Protein AF-A0A354YWU2-F1 (afdb_monomer)

pLDDT: mean 90.94, std 7.29, range [46.19, 97.19]

Foldseek 3Di:
DLVQAPLNDDPDDLPPDVVPNPADPDPDPRRVVVVLVVVLLSCQQADQLPCRVQVPDPVNDPVSVSSVVSPVVQCVQVHHGHHPPDDDPPDDGSSVDDDPPGNDPDD

Solvent-accessible surface area (backbone atoms only — not comparable to full-atom values): 6828 Å² total; per-residue (Å²): 60,66,92,61,31,85,74,70,66,66,96,73,47,64,86,74,46,72,83,75,60,80,54,66,87,56,95,43,73,67,29,49,50,49,52,53,51,56,50,50,62,70,37,43,48,46,62,67,78,78,53,48,35,32,76,58,30,94,78,68,55,70,48,56,64,55,50,52,51,37,43,53,48,41,23,71,59,72,40,94,64,70,39,88,76,69,93,55,92,91,68,68,44,69,88,72,58,88,61,98,82,50,80,70,86,82,124

Sequence (107 aa):
CRQACVACNCRTCIFDETKPQW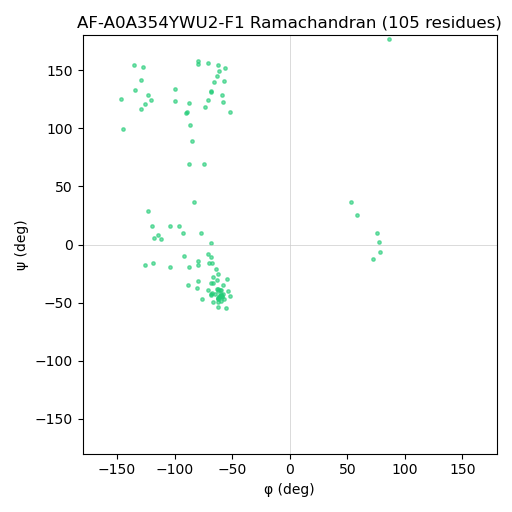VGRETSISDNMMYHLVRASHMAGRCIECGECERVCPVNIPLMLINQKLIKDVDNFFGPYEAGMQYVEGAKPPLSVYQENDPDDFI

Organism: NCBI:txid863

Nearest PDB structures (foldseek):
  7bkb-assembly1_E  TM=7.628E-01  e=1.088E-02  Methanospirillum hungatei JF-1

Mean predicted aligned error: 4.27 Å

Structure (mmCIF, N/CA/C/O backbone):
data_AF-A0A354YWU2-F1
#
_entry.id   AF-A0A354YWU2-F1
#
loop_
_atom_site.group_PDB
_atom_site.id
_atom_site.type_symbol
_atom_site.label_atom_id
_atom_site.label_alt_id
_atom_site.label_comp_id
_atom_site.label_asym_id
_atom_site.label_entity_id
_atom_site.label_seq_id
_atom_site.pdbx_PDB_ins_code
_atom_site.Cartn_x
_atom_site.Cartn_y
_atom_site.Cartn_z
_atom_site.occupancy
_atom_site.B_iso_or_equiv
_atom_site.auth_seq_id
_atom_site.auth_comp_id
_atom_site.auth_asym_id
_atom_site.auth_atom_id
_atom_site.pdbx_PDB_model_num
ATOM 1 N N . CYS A 1 1 ? 0.567 -8.406 -9.430 1.00 91.44 1 CYS A N 1
ATOM 2 C CA . CYS A 1 1 ? 0.134 -7.921 -8.093 1.00 91.44 1 CYS A CA 1
ATOM 3 C C . CYS A 1 1 ? -0.788 -6.698 -8.153 1.00 91.44 1 CYS A C 1
ATOM 5 O O . CYS A 1 1 ? -1.915 -6.818 -7.699 1.00 91.44 1 CYS A O 1
ATOM 7 N N . ARG A 1 2 ? -0.360 -5.537 -8.695 1.00 92.00 2 ARG A N 1
ATOM 8 C CA . ARG A 1 2 ? -1.183 -4.300 -8.749 1.00 92.00 2 ARG A CA 1
ATOM 9 C C . ARG A 1 2 ? -2.535 -4.511 -9.426 1.00 92.00 2 ARG A C 1
ATOM 11 O O . ARG A 1 2 ? -3.556 -4.261 -8.809 1.00 92.00 2 ARG A O 1
ATOM 18 N N . GLN A 1 3 ? -2.513 -5.037 -10.650 1.00 91.62 3 GLN A N 1
ATOM 19 C CA . GLN A 1 3 ? -3.713 -5.223 -11.474 1.00 91.62 3 GLN A CA 1
ATOM 20 C C . GLN A 1 3 ? -4.697 -6.269 -10.931 1.00 91.62 3 GLN A C 1
ATOM 22 O O . GLN A 1 3 ? -5.844 -6.299 -11.346 1.00 91.62 3 GLN A O 1
ATOM 27 N N . ALA A 1 4 ? -4.261 -7.122 -10.001 1.00 95.00 4 ALA A N 1
ATOM 28 C CA . ALA A 1 4 ? -5.130 -8.103 -9.350 1.00 95.00 4 ALA A CA 1
ATOM 29 C C . ALA A 1 4 ? -5.752 -7.573 -8.044 1.00 95.00 4 ALA A C 1
ATOM 31 O O . ALA A 1 4 ? -6.602 -8.228 -7.454 1.00 95.00 4 ALA A O 1
ATOM 32 N N . CYS A 1 5 ? -5.300 -6.419 -7.546 1.00 95.12 5 CYS A N 1
ATOM 33 C CA . CYS A 1 5 ? -5.710 -5.894 -6.251 1.00 95.12 5 CYS A CA 1
ATOM 34 C C . CYS A 1 5 ? -6.947 -5.003 -6.395 1.00 95.12 5 CYS A C 1
ATOM 36 O O . CYS A 1 5 ? -6.850 -3.900 -6.929 1.00 95.12 5 CYS A O 1
ATOM 38 N N . VAL A 1 6 ? -8.085 -5.439 -5.850 1.00 91.38 6 VAL A N 1
ATOM 39 C CA . VAL A 1 6 ? -9.364 -4.700 -5.917 1.00 91.38 6 VAL A CA 1
ATOM 40 C C . VAL A 1 6 ? -9.326 -3.333 -5.221 1.00 91.38 6 VAL A C 1
ATOM 42 O O . VAL A 1 6 ? -10.055 -2.424 -5.606 1.00 91.38 6 VAL A O 1
ATOM 45 N N . ALA A 1 7 ? -8.440 -3.159 -4.237 1.00 91.88 7 ALA A N 1
ATOM 46 C CA . ALA A 1 7 ? -8.248 -1.888 -3.537 1.00 91.88 7 ALA A CA 1
ATOM 47 C C . ALA A 1 7 ? -7.380 -0.878 -4.319 1.00 91.88 7 ALA A C 1
ATOM 49 O O . ALA A 1 7 ? -7.350 0.302 -3.978 1.00 91.88 7 ALA A O 1
ATOM 50 N N . CYS A 1 8 ? -6.665 -1.308 -5.366 1.00 92.75 8 CYS A N 1
ATOM 51 C CA . CYS A 1 8 ? -5.858 -0.425 -6.214 1.00 92.75 8 CYS A CA 1
ATOM 52 C C . CYS A 1 8 ? -6.713 0.160 -7.353 1.00 92.75 8 CYS A C 1
ATOM 54 O O . CYS A 1 8 ? -6.513 -0.184 -8.515 1.00 92.75 8 CYS A O 1
ATOM 56 N N . ASN A 1 9 ? -7.661 1.040 -7.024 1.00 91.19 9 ASN A N 1
ATOM 57 C CA . ASN A 1 9 ? -8.678 1.551 -7.956 1.00 91.19 9 ASN A CA 1
ATOM 58 C C . ASN A 1 9 ? -8.697 3.089 -8.092 1.00 91.19 9 ASN A C 1
ATOM 60 O O . ASN A 1 9 ? -9.741 3.686 -8.360 1.00 91.19 9 ASN A O 1
ATOM 64 N N . CYS A 1 10 ? -7.554 3.750 -7.892 1.00 90.81 10 CYS A N 1
ATOM 65 C CA . CYS A 1 10 ? -7.444 5.204 -8.021 1.00 90.81 10 CYS A CA 1
ATOM 66 C C . CYS A 1 10 ? -7.882 5.683 -9.417 1.00 90.81 10 CYS A C 1
ATOM 68 O O . CYS A 1 10 ? -7.518 5.075 -10.420 1.00 90.81 10 CYS A O 1
ATOM 70 N N . ARG A 1 11 ? -8.595 6.820 -9.488 1.00 91.38 11 ARG A N 1
ATOM 71 C CA . ARG A 1 11 ? -8.979 7.453 -10.770 1.00 91.38 11 ARG A CA 1
ATOM 72 C C . ARG A 1 11 ? -7.759 7.852 -11.602 1.00 91.38 11 ARG A C 1
ATOM 74 O O . ARG A 1 11 ? -7.756 7.674 -12.813 1.00 91.38 11 ARG A O 1
ATOM 81 N N . THR A 1 12 ? -6.736 8.356 -10.919 1.00 91.81 12 THR A N 1
ATOM 82 C CA . THR A 1 12 ? -5.442 8.717 -11.492 1.00 91.81 12 THR A CA 1
ATOM 83 C C . THR A 1 12 ? -4.367 7.981 -10.706 1.00 91.81 12 THR A C 1
ATOM 85 O O . THR A 1 12 ? -4.301 8.105 -9.482 1.00 91.81 12 THR A O 1
ATOM 88 N N . CYS A 1 13 ? -3.567 7.155 -11.382 1.00 91.81 13 CYS A N 1
ATOM 89 C CA . CYS A 1 13 ? -2.555 6.333 -10.729 1.00 91.81 13 CYS A CA 1
ATOM 90 C C . CYS A 1 13 ? -1.171 6.970 -10.850 1.00 91.81 13 CYS A C 1
ATOM 92 O O . CYS A 1 13 ? -0.661 7.147 -11.953 1.00 91.81 13 CYS A O 1
ATOM 94 N N . ILE A 1 14 ? -0.526 7.206 -9.707 1.00 93.00 14 ILE A N 1
ATOM 95 C CA . ILE A 1 14 ? 0.854 7.706 -9.613 1.00 93.00 14 ILE A CA 1
ATOM 96 C C . ILE A 1 14 ? 1.868 6.853 -10.396 1.00 93.00 14 ILE A C 1
ATOM 98 O O . ILE A 1 14 ? 2.860 7.368 -10.899 1.00 93.00 14 ILE A O 1
ATOM 102 N N . PHE A 1 15 ? 1.606 5.548 -10.530 1.00 91.81 15 PHE A N 1
ATOM 103 C CA . PHE A 1 15 ? 2.463 4.625 -11.278 1.00 91.81 15 PHE A CA 1
ATOM 104 C C . PHE A 1 15 ? 2.255 4.695 -12.795 1.00 91.81 15 PHE A C 1
ATOM 106 O O . PHE A 1 15 ? 3.102 4.214 -13.546 1.00 91.81 15 PHE A O 1
ATOM 113 N N . ASP A 1 16 ? 1.136 5.263 -13.246 1.00 90.94 16 ASP A N 1
ATOM 114 C CA . ASP A 1 16 ? 0.805 5.392 -14.664 1.00 90.94 16 ASP A CA 1
ATOM 115 C C . ASP A 1 16 ? 1.013 6.833 -15.170 1.00 90.94 16 ASP A C 1
ATOM 117 O O . ASP A 1 16 ? 1.220 7.028 -16.372 1.00 90.94 16 ASP A O 1
ATOM 121 N N . GLU A 1 17 ? 1.063 7.832 -14.279 1.00 90.44 17 GLU A N 1
ATOM 122 C CA . GLU A 1 17 ? 1.408 9.212 -14.632 1.00 90.44 17 GLU A CA 1
ATOM 123 C C . GLU A 1 17 ? 2.839 9.346 -15.174 1.00 90.44 17 GLU A C 1
ATOM 125 O O . GLU A 1 17 ? 3.772 8.645 -14.772 1.00 90.44 17 GLU A O 1
ATOM 130 N N . THR A 1 18 ? 3.004 10.260 -16.132 1.00 88.31 18 THR A N 1
ATOM 131 C CA . THR A 1 18 ? 4.302 10.592 -16.748 1.00 88.31 18 THR A CA 1
ATOM 132 C C . THR A 1 18 ? 4.700 12.053 -16.542 1.00 88.31 18 THR A C 1
ATOM 134 O O . THR A 1 18 ? 5.858 12.401 -16.762 1.00 88.31 18 THR A O 1
ATOM 137 N N . LYS A 1 19 ? 3.759 12.924 -16.149 1.00 89.69 19 LYS A N 1
ATOM 138 C CA . LYS A 1 19 ? 3.970 14.371 -16.012 1.00 89.69 19 LYS A CA 1
ATOM 139 C C . LYS A 1 19 ? 3.167 14.930 -14.822 1.00 89.69 19 LYS A C 1
ATOM 141 O O . LYS A 1 19 ? 1.986 15.210 -15.009 1.00 89.69 19 LYS A O 1
ATOM 146 N N . PRO A 1 20 ? 3.804 15.147 -13.653 1.00 87.12 20 PRO A N 1
ATOM 147 C CA . PRO A 1 20 ? 5.187 14.780 -13.331 1.00 87.12 20 PRO A CA 1
ATOM 148 C C . PRO A 1 20 ? 5.357 13.257 -13.181 1.00 87.12 20 PRO A C 1
ATOM 150 O O . PRO A 1 20 ? 4.404 12.528 -12.920 1.00 87.12 20 PRO A O 1
ATOM 153 N N . GLN A 1 21 ? 6.579 12.759 -13.371 1.00 89.38 21 GLN A N 1
ATOM 154 C CA . GLN A 1 21 ? 6.905 11.362 -13.088 1.00 89.38 21 GLN A CA 1
ATOM 155 C C . GLN A 1 21 ? 7.295 11.234 -11.613 1.00 89.38 21 GLN A C 1
ATOM 157 O O . GLN A 1 21 ? 8.399 11.606 -11.227 1.00 89.38 21 GLN A O 1
ATOM 162 N N . TRP A 1 22 ? 6.380 10.717 -10.797 1.00 86.56 22 TRP A N 1
ATOM 163 C CA . TRP A 1 22 ? 6.583 10.571 -9.353 1.00 86.56 22 TRP A CA 1
ATOM 164 C C . TRP A 1 22 ? 7.414 9.346 -8.969 1.00 86.56 22 TRP A C 1
ATOM 166 O O . TRP A 1 22 ? 8.188 9.387 -8.018 1.00 86.56 22 TRP A O 1
ATOM 176 N N . VAL A 1 23 ? 7.223 8.243 -9.695 1.00 89.94 23 VAL A N 1
ATOM 177 C CA . VAL A 1 23 ? 7.901 6.965 -9.457 1.00 89.94 23 VAL A CA 1
ATOM 178 C C . VAL A 1 23 ? 8.617 6.577 -10.741 1.00 89.94 23 VAL A C 1
ATOM 180 O O . VAL A 1 23 ? 8.022 6.610 -11.823 1.00 89.94 23 VAL A O 1
ATOM 183 N N . GLY A 1 24 ? 9.904 6.256 -10.625 1.00 90.25 24 GLY A N 1
ATOM 184 C CA . GLY A 1 24 ? 10.703 5.795 -11.751 1.00 90.25 24 GLY A CA 1
ATOM 185 C C . GLY A 1 24 ? 10.180 4.478 -12.325 1.00 90.25 24 GLY A C 1
ATOM 186 O O . GLY A 1 24 ? 9.466 3.718 -11.668 1.00 90.25 24 GLY A O 1
ATOM 187 N N . ARG A 1 25 ? 10.468 4.250 -13.607 1.00 87.12 25 ARG A N 1
ATOM 188 C CA . ARG A 1 25 ? 10.003 3.072 -14.362 1.00 87.12 25 ARG A CA 1
ATOM 189 C C . ARG A 1 25 ? 11.146 2.128 -14.717 1.00 87.12 25 ARG A C 1
ATOM 191 O O . ARG A 1 25 ? 10.934 1.170 -15.460 1.00 87.12 25 ARG A O 1
ATOM 198 N N . GLU A 1 26 ? 12.347 2.415 -14.231 1.00 90.62 26 GLU A N 1
ATOM 199 C CA . GLU A 1 26 ? 13.496 1.554 -14.434 1.00 90.62 26 GLU A CA 1
ATOM 200 C C . GLU A 1 26 ? 13.437 0.388 -13.451 1.00 90.62 26 GLU A C 1
ATOM 202 O O . GLU A 1 26 ? 12.865 0.472 -12.367 1.00 90.62 26 GLU A O 1
ATOM 207 N N . THR A 1 27 ? 14.078 -0.722 -13.796 1.00 90.00 27 THR A N 1
ATOM 208 C CA . THR A 1 27 ? 14.211 -1.869 -12.889 1.00 90.00 27 THR A CA 1
ATOM 209 C C . THR A 1 27 ? 15.386 -1.685 -11.922 1.00 90.00 27 THR A C 1
ATOM 211 O O . THR A 1 27 ? 16.107 -2.640 -11.628 1.00 90.00 27 THR A O 1
ATOM 214 N N . SER A 1 28 ? 15.619 -0.452 -11.461 1.00 94.94 28 SER A N 1
ATOM 215 C CA . SER A 1 28 ? 16.667 -0.124 -10.495 1.00 94.94 28 SER A CA 1
ATOM 216 C C . SER A 1 28 ? 16.214 -0.467 -9.072 1.00 94.94 28 SER A C 1
ATOM 218 O O . SER A 1 28 ? 15.021 -0.567 -8.782 1.00 94.94 28 SER A O 1
ATOM 220 N N . ILE A 1 29 ? 17.166 -0.658 -8.153 1.00 94.62 29 ILE A N 1
ATOM 221 C CA . ILE A 1 29 ? 16.848 -0.946 -6.743 1.00 94.62 29 ILE A CA 1
ATOM 222 C C . ILE A 1 29 ? 16.024 0.197 -6.138 1.00 94.62 29 ILE A C 1
ATOM 224 O O . ILE A 1 29 ? 15.030 -0.057 -5.459 1.00 94.62 29 ILE A O 1
ATOM 228 N N . SER A 1 30 ? 16.412 1.441 -6.420 1.00 94.19 30 SER A N 1
ATOM 229 C CA . SER A 1 30 ? 15.736 2.637 -5.917 1.00 94.19 30 SER A CA 1
ATOM 230 C C . SER A 1 30 ? 14.294 2.738 -6.417 1.00 94.19 30 SER A C 1
ATOM 232 O O . SER A 1 30 ? 13.389 2.954 -5.611 1.00 94.19 30 SER A O 1
ATOM 234 N N . ASP A 1 31 ? 14.062 2.519 -7.713 1.00 93.75 31 ASP A N 1
ATOM 235 C CA . ASP A 1 31 ? 12.722 2.603 -8.308 1.00 93.75 31 ASP A CA 1
ATOM 236 C C . ASP A 1 31 ? 11.812 1.475 -7.820 1.00 93.75 31 ASP A C 1
ATOM 238 O O . ASP A 1 31 ? 10.662 1.717 -7.444 1.00 93.75 31 ASP A O 1
ATOM 242 N N . ASN A 1 32 ? 12.340 0.250 -7.735 1.00 92.62 32 ASN A N 1
ATOM 243 C CA . ASN A 1 32 ? 11.606 -0.882 -7.175 1.00 92.62 32 ASN A CA 1
ATOM 244 C C . ASN A 1 32 ? 11.224 -0.624 -5.711 1.00 92.62 32 ASN A C 1
ATOM 246 O O . ASN A 1 32 ? 10.079 -0.861 -5.319 1.00 92.62 32 ASN A O 1
ATOM 250 N N . MET A 1 33 ? 12.155 -0.104 -4.904 1.00 92.75 33 MET A N 1
ATOM 251 C CA . MET A 1 33 ? 11.893 0.233 -3.504 1.00 92.75 33 MET A CA 1
ATOM 252 C C . MET A 1 33 ? 10.813 1.312 -3.388 1.00 92.75 33 MET A C 1
ATOM 254 O O . MET A 1 33 ? 9.859 1.142 -2.629 1.00 92.75 33 MET A O 1
ATOM 258 N N . MET A 1 34 ? 10.913 2.382 -4.181 1.00 93.94 34 MET A N 1
ATOM 259 C CA . MET A 1 34 ? 9.916 3.454 -4.212 1.00 93.94 34 MET A CA 1
ATOM 260 C C . MET A 1 34 ? 8.533 2.917 -4.597 1.00 93.94 34 MET A C 1
ATOM 262 O O . MET A 1 34 ? 7.545 3.214 -3.926 1.00 93.94 34 MET A O 1
ATOM 266 N N . TYR A 1 35 ? 8.451 2.070 -5.626 1.00 93.88 35 TYR A N 1
ATOM 267 C CA . TYR A 1 35 ? 7.201 1.430 -6.029 1.00 93.88 35 TYR A CA 1
ATOM 268 C C . TYR A 1 35 ? 6.567 0.630 -4.882 1.00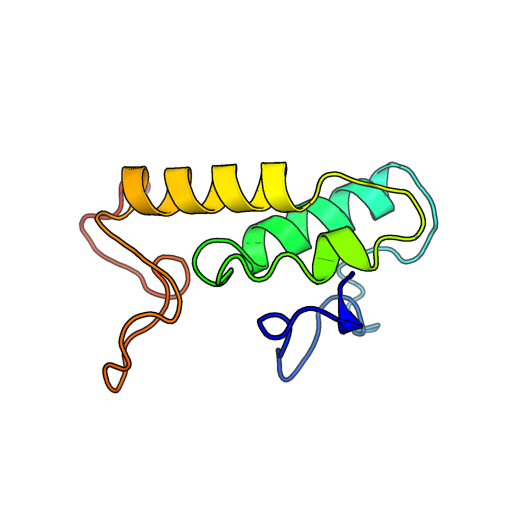 93.88 35 TYR A C 1
ATOM 270 O O . TYR A 1 35 ? 5.365 0.755 -4.621 1.00 93.88 35 TYR A O 1
ATOM 278 N N . HIS A 1 36 ? 7.364 -0.178 -4.178 1.00 93.31 36 HIS A N 1
ATOM 279 C CA . HIS A 1 36 ? 6.879 -0.988 -3.064 1.00 93.31 36 HIS A CA 1
ATOM 280 C C . HIS A 1 36 ? 6.448 -0.143 -1.862 1.00 93.31 36 HIS A C 1
ATOM 282 O O . HIS A 1 36 ? 5.388 -0.426 -1.302 1.00 93.31 36 HIS A O 1
ATOM 288 N N . LEU A 1 37 ? 7.202 0.904 -1.514 1.00 94.31 37 LEU A N 1
ATOM 289 C CA . LEU A 1 37 ? 6.859 1.838 -0.439 1.00 94.31 37 LEU A CA 1
ATOM 290 C C . LEU A 1 37 ? 5.553 2.576 -0.733 1.00 94.31 37 LEU A C 1
ATOM 292 O O . LEU A 1 37 ? 4.614 2.481 0.051 1.00 94.31 37 LEU A O 1
ATOM 296 N N . VAL A 1 38 ? 5.442 3.222 -1.896 1.00 94.69 38 VAL A N 1
ATOM 297 C CA . VAL A 1 38 ? 4.225 3.950 -2.294 1.00 94.69 38 VAL A CA 1
ATOM 298 C C . VAL A 1 38 ? 3.018 3.016 -2.315 1.00 94.69 38 VAL A C 1
ATOM 300 O O . VAL A 1 38 ? 1.943 3.361 -1.822 1.00 94.69 38 VAL A O 1
ATOM 303 N N . ARG A 1 39 ? 3.180 1.798 -2.850 1.00 94.62 39 ARG A N 1
ATOM 304 C CA . ARG A 1 39 ? 2.088 0.823 -2.876 1.00 94.62 39 ARG A CA 1
ATOM 305 C C . ARG A 1 39 ? 1.687 0.389 -1.467 1.00 94.62 39 ARG A C 1
ATOM 307 O O . ARG A 1 39 ? 0.492 0.273 -1.220 1.00 94.62 39 ARG A O 1
ATOM 314 N N . ALA A 1 40 ? 2.642 0.139 -0.573 1.00 94.81 40 ALA A N 1
ATOM 315 C CA . ALA A 1 40 ? 2.368 -0.197 0.822 1.00 94.81 40 ALA A CA 1
ATOM 316 C C . ALA A 1 40 ? 1.597 0.936 1.520 1.00 94.81 40 ALA A C 1
ATOM 318 O O . ALA A 1 40 ? 0.531 0.685 2.079 1.00 94.81 40 ALA A O 1
ATOM 319 N N . SER A 1 41 ? 2.054 2.184 1.382 1.00 93.06 41 SER A N 1
ATOM 320 C CA . SER A 1 41 ? 1.390 3.365 1.946 1.00 93.06 41 SER A CA 1
ATOM 321 C C . SER A 1 41 ? -0.039 3.541 1.431 1.00 93.06 41 SER A C 1
ATOM 323 O O . SER A 1 41 ? -0.951 3.766 2.217 1.00 93.06 41 SER A O 1
ATOM 325 N N . HIS A 1 42 ? -0.278 3.373 0.126 1.00 92.94 42 HIS A N 1
ATOM 326 C CA . HIS A 1 42 ? -1.633 3.456 -0.434 1.00 92.94 42 HIS A CA 1
ATOM 327 C C . HIS A 1 42 ? -2.557 2.324 0.037 1.00 92.94 42 HIS A C 1
ATOM 329 O O . HIS A 1 42 ? -3.773 2.498 0.049 1.00 92.94 42 HIS A O 1
ATOM 335 N N . MET A 1 43 ? -2.004 1.157 0.372 1.00 93.56 43 MET A N 1
ATOM 336 C CA . MET A 1 43 ? -2.768 -0.024 0.784 1.00 93.56 43 MET A CA 1
ATOM 337 C C . MET A 1 43 ? -3.067 -0.068 2.285 1.00 93.56 43 MET A C 1
ATOM 339 O O . MET A 1 43 ? -3.988 -0.788 2.686 1.00 93.56 43 MET A O 1
ATOM 343 N N . ALA A 1 44 ? -2.319 0.673 3.102 1.00 94.06 44 ALA A N 1
ATOM 344 C CA . ALA A 1 44 ? -2.542 0.761 4.538 1.00 94.06 44 ALA A CA 1
ATOM 345 C C . ALA A 1 44 ? -3.968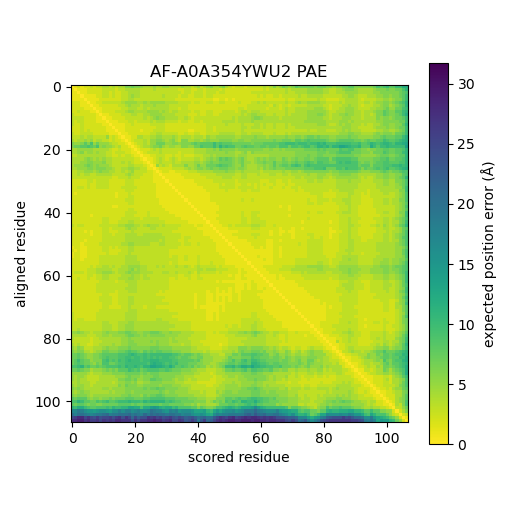 1.274 4.826 1.00 94.06 44 ALA A C 1
ATOM 347 O O . ALA A 1 44 ? -4.398 2.310 4.318 1.00 94.06 44 ALA A O 1
ATOM 348 N N . GLY A 1 45 ? -4.742 0.479 5.571 1.00 93.31 45 GLY A N 1
ATOM 349 C CA . GLY A 1 45 ? -6.158 0.746 5.850 1.00 93.31 45 GLY A CA 1
ATOM 350 C C . GLY A 1 45 ? -7.120 0.449 4.689 1.00 93.31 45 GLY A C 1
ATOM 351 O O . GLY A 1 45 ? -8.284 0.822 4.754 1.00 93.31 45 GLY A O 1
ATOM 352 N N . ARG A 1 46 ? -6.678 -0.201 3.604 1.00 93.56 46 ARG A N 1
ATOM 353 C CA . ARG A 1 46 ? -7.545 -0.552 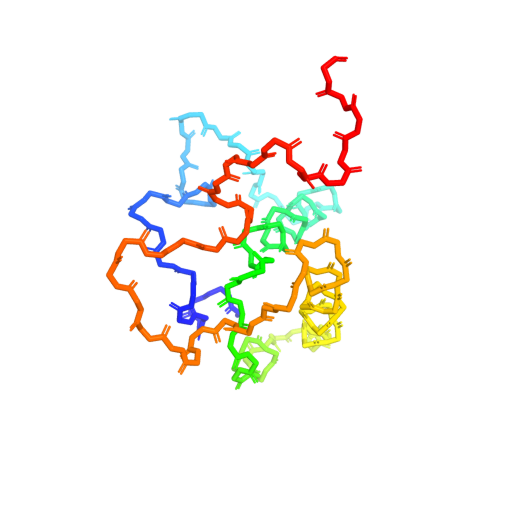2.453 1.00 93.56 46 ARG A CA 1
ATOM 354 C C . ARG A 1 46 ? -7.528 -2.029 2.078 1.00 93.56 46 ARG A C 1
ATOM 356 O O . ARG A 1 46 ? -8.386 -2.480 1.324 1.00 93.56 46 ARG A O 1
ATOM 363 N N . CYS A 1 47 ? -6.521 -2.771 2.530 1.00 95.06 47 CYS A N 1
ATOM 364 C CA . CYS A 1 47 ? -6.387 -4.191 2.236 1.00 95.06 47 CYS A CA 1
ATOM 365 C C . CYS A 1 47 ? -7.452 -5.009 2.980 1.00 95.06 47 CYS A C 1
ATOM 367 O O . CYS A 1 47 ? -7.497 -4.966 4.199 1.00 95.06 47 CYS A O 1
ATOM 369 N N . ILE A 1 48 ? -8.237 -5.799 2.240 1.00 94.38 48 ILE A N 1
ATOM 370 C CA . ILE A 1 48 ? -9.272 -6.716 2.766 1.00 94.38 48 ILE A CA 1
ATOM 371 C C . ILE A 1 48 ? -8.776 -8.167 2.923 1.00 94.38 48 ILE A C 1
ATOM 373 O O . ILE A 1 48 ? -9.554 -9.111 2.919 1.00 94.38 48 ILE A O 1
ATOM 377 N N . GLU A 1 49 ? -7.458 -8.358 2.904 1.00 94.81 49 GLU A N 1
ATOM 378 C CA . GLU A 1 49 ? -6.795 -9.659 3.086 1.00 94.81 49 GLU A CA 1
ATOM 379 C C . GLU A 1 49 ? -7.155 -10.781 2.092 1.00 94.81 49 GLU A C 1
ATOM 381 O O . GLU A 1 49 ? -6.935 -11.956 2.364 1.00 94.81 49 GLU A O 1
ATOM 386 N N . CYS A 1 50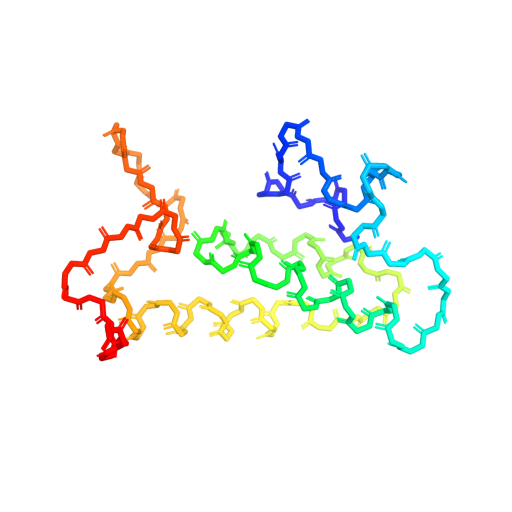 ? -7.601 -10.450 0.875 1.00 95.62 50 CYS A N 1
ATOM 387 C CA . CYS A 1 50 ? -7.985 -11.464 -0.119 1.00 95.62 50 CYS A CA 1
ATOM 388 C C . CYS A 1 50 ? -6.830 -12.320 -0.686 1.00 95.62 50 CYS A C 1
ATOM 390 O O . CYS A 1 50 ? -7.086 -13.267 -1.422 1.00 95.62 50 CYS A O 1
ATOM 392 N N . GLY A 1 51 ? -5.560 -11.980 -0.434 1.00 95.69 51 GLY A N 1
ATOM 393 C CA . G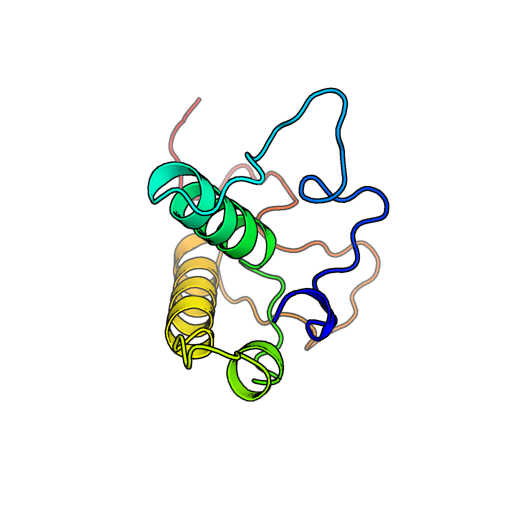LY A 1 51 ? -4.400 -12.780 -0.864 1.00 95.69 51 GLY A CA 1
ATOM 394 C C . GLY A 1 51 ? -4.068 -12.763 -2.364 1.00 95.69 51 GLY A C 1
ATOM 395 O O . GLY A 1 51 ? -2.958 -13.129 -2.752 1.00 95.69 51 GLY A O 1
ATOM 396 N N . GLU A 1 52 ? -4.959 -12.261 -3.222 1.00 96.81 52 GLU A N 1
ATOM 397 C CA . GLU A 1 52 ? -4.793 -12.323 -4.682 1.00 96.81 52 GLU A CA 1
ATOM 398 C C . GLU A 1 52 ? -3.505 -11.663 -5.178 1.00 96.81 52 GLU A C 1
ATOM 400 O O . GLU A 1 52 ? -2.868 -12.146 -6.113 1.00 96.81 52 GLU A O 1
ATOM 405 N N . CYS A 1 53 ? -3.067 -10.578 -4.533 1.00 96.50 53 CYS A N 1
ATOM 406 C CA . CYS A 1 53 ? -1.859 -9.879 -4.957 1.00 96.50 53 CYS A CA 1
ATOM 407 C C . CYS A 1 53 ? -0.576 -10.709 -4.776 1.00 96.50 53 CYS A C 1
ATOM 409 O O . CYS A 1 53 ? 0.323 -10.575 -5.614 1.00 96.50 53 CYS A O 1
ATOM 411 N N . GLU A 1 54 ? -0.517 -11.551 -3.738 1.00 97.12 54 GLU A N 1
ATOM 412 C CA . GLU A 1 54 ? 0.563 -12.509 -3.478 1.00 97.12 54 GLU A CA 1
ATOM 413 C C . GLU A 1 54 ? 0.444 -13.712 -4.411 1.00 97.12 54 GLU A C 1
ATOM 415 O O . GLU A 1 54 ? 1.413 -14.046 -5.090 1.00 97.12 54 GLU A O 1
ATOM 420 N N . ARG A 1 55 ? -0.767 -14.274 -4.547 1.00 97.12 55 ARG A N 1
ATOM 421 C CA . ARG A 1 55 ? -1.048 -15.423 -5.423 1.00 97.12 55 ARG A CA 1
ATOM 422 C C . ARG A 1 55 ? -0.589 -15.196 -6.864 1.00 97.12 55 ARG A C 1
ATOM 424 O O . ARG A 1 55 ? -0.080 -16.113 -7.499 1.00 97.12 55 ARG A O 1
ATOM 431 N N . VAL A 1 56 ? -0.771 -13.983 -7.394 1.00 97.19 56 VAL A N 1
ATOM 432 C CA . VAL A 1 56 ? -0.372 -13.635 -8.771 1.00 97.19 56 VAL A CA 1
ATOM 433 C C . VAL A 1 56 ? 1.034 -13.029 -8.879 1.00 97.19 56 VAL A C 1
ATOM 435 O O . VAL A 1 56 ? 1.366 -12.436 -9.910 1.00 97.19 56 VAL A O 1
ATOM 438 N N . CYS A 1 57 ? 1.842 -13.043 -7.815 1.00 95.12 57 CYS A N 1
ATOM 439 C CA . CYS A 1 57 ? 3.169 -12.436 -7.847 1.00 95.12 57 CYS A CA 1
ATOM 440 C C . CYS A 1 57 ? 4.141 -13.293 -8.675 1.00 95.12 57 CYS A C 1
ATOM 442 O O . CYS A 1 57 ? 4.430 -14.417 -8.279 1.00 95.12 57 CYS A O 1
ATOM 444 N N . PRO A 1 58 ? 4.718 -12.776 -9.779 1.00 93.62 58 PRO A N 1
ATOM 445 C CA . PRO A 1 58 ? 5.602 -13.571 -10.638 1.00 93.62 58 PRO A CA 1
ATOM 446 C C . PRO A 1 58 ? 6.951 -13.906 -9.984 1.00 93.62 58 PRO A C 1
ATOM 448 O O . PRO A 1 58 ? 7.670 -14.771 -10.468 1.00 93.62 58 PRO A O 1
ATOM 451 N N . VAL A 1 59 ? 7.303 -13.202 -8.905 1.00 94.00 59 VAL A N 1
ATOM 452 C CA . VAL A 1 59 ? 8.582 -13.331 -8.190 1.00 94.00 59 VAL A CA 1
ATOM 453 C C . VAL A 1 59 ? 8.397 -13.761 -6.730 1.00 94.00 59 VAL A C 1
ATOM 455 O O . VAL A 1 59 ? 9.323 -13.637 -5.938 1.00 94.00 59 VAL A O 1
ATOM 458 N N . ASN A 1 60 ? 7.211 -14.267 -6.367 1.00 95.31 60 ASN A N 1
ATOM 459 C CA . ASN A 1 60 ? 6.916 -14.857 -5.052 1.00 95.31 60 ASN A CA 1
ATOM 460 C C . ASN A 1 60 ? 7.252 -13.959 -3.842 1.00 95.31 60 ASN A C 1
ATOM 462 O O . ASN A 1 60 ? 7.691 -14.445 -2.801 1.00 95.31 60 ASN A O 1
ATOM 466 N N . ILE A 1 61 ? 7.049 -12.643 -3.962 1.00 94.75 61 ILE A N 1
ATOM 467 C CA . ILE A 1 61 ? 7.172 -11.733 -2.815 1.00 94.75 61 ILE A CA 1
ATOM 468 C C . ILE A 1 61 ? 6.022 -12.026 -1.837 1.00 94.75 61 ILE A C 1
ATOM 470 O O . ILE A 1 61 ? 4.86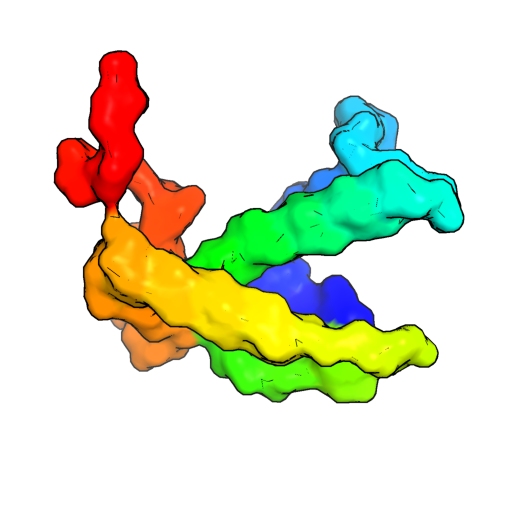9 -12.033 -2.284 1.00 94.75 61 ILE A O 1
ATOM 474 N N . PRO A 1 62 ? 6.294 -12.186 -0.526 1.00 95.75 62 PRO A N 1
ATOM 475 C CA . PRO A 1 62 ? 5.270 -12.418 0.495 1.00 95.75 62 PRO A CA 1
ATOM 476 C C . PRO A 1 62 ? 4.501 -11.121 0.805 1.00 95.75 62 PRO A C 1
ATOM 478 O O . PRO A 1 62 ? 4.668 -10.492 1.851 1.00 95.75 62 PRO A O 1
ATOM 481 N N . LEU A 1 63 ? 3.693 -10.656 -0.148 1.00 95.69 63 LEU A N 1
ATOM 482 C CA . LEU A 1 63 ? 2.958 -9.393 -0.057 1.00 95.69 63 LEU A CA 1
ATOM 483 C C . LEU A 1 63 ? 1.935 -9.385 1.084 1.00 95.69 63 LEU A C 1
ATOM 485 O O . LEU A 1 63 ? 1.684 -8.323 1.653 1.00 95.69 63 LEU A O 1
ATOM 489 N N . MET A 1 64 ? 1.358 -10.534 1.434 1.00 96.31 64 MET A N 1
ATOM 490 C CA . MET A 1 64 ? 0.423 -10.642 2.549 1.00 96.31 64 MET A CA 1
ATOM 491 C C . MET A 1 64 ? 1.103 -10.435 3.892 1.00 96.31 64 MET A C 1
ATOM 493 O O . MET A 1 64 ? 0.502 -9.804 4.753 1.00 96.31 64 MET A O 1
ATOM 497 N N . LEU A 1 65 ? 2.364 -10.844 4.052 1.00 96.94 65 LEU A N 1
ATOM 498 C CA . LEU A 1 65 ? 3.117 -10.566 5.277 1.00 96.94 65 LEU A CA 1
ATOM 499 C C . LEU A 1 65 ? 3.243 -9.054 5.523 1.00 96.94 65 LEU A C 1
ATOM 501 O O . LEU A 1 65 ? 3.041 -8.577 6.639 1.00 96.94 65 LEU A O 1
ATOM 505 N N . ILE A 1 66 ? 3.525 -8.293 4.460 1.00 95.38 66 ILE A N 1
ATOM 506 C CA . ILE A 1 66 ? 3.609 -6.828 4.515 1.00 95.38 66 ILE A CA 1
ATOM 507 C C . ILE A 1 66 ? 2.229 -6.235 4.816 1.00 95.38 66 ILE A C 1
ATOM 509 O O . ILE A 1 66 ? 2.094 -5.428 5.731 1.00 95.38 66 ILE A O 1
ATOM 513 N N . ASN A 1 67 ? 1.190 -6.654 4.089 1.00 96.12 67 ASN A N 1
ATOM 514 C CA . ASN A 1 67 ? -0.160 -6.120 4.278 1.00 96.12 67 ASN A CA 1
ATOM 515 C C . ASN A 1 67 ? -0.717 -6.414 5.680 1.00 96.12 67 ASN A C 1
ATOM 517 O O . ASN A 1 67 ? -1.317 -5.532 6.280 1.00 96.12 67 ASN A O 1
ATOM 521 N N . GLN A 1 68 ? -0.482 -7.608 6.228 1.00 96.56 68 GLN A N 1
ATOM 522 C CA . GLN A 1 68 ? -0.888 -7.970 7.590 1.00 96.56 68 GLN A CA 1
ATOM 523 C C . GLN A 1 68 ? -0.190 -7.110 8.640 1.00 96.56 68 GLN A C 1
ATOM 525 O O . GLN A 1 68 ? -0.811 -6.723 9.629 1.00 96.56 68 GLN A O 1
ATOM 530 N N . LYS A 1 69 ? 1.093 -6.781 8.436 1.00 96.88 69 LYS A N 1
ATOM 531 C CA . LYS A 1 69 ? 1.790 -5.831 9.308 1.00 96.88 69 LYS A CA 1
ATOM 532 C C . LYS A 1 69 ? 1.138 -4.452 9.245 1.00 96.88 69 LYS A C 1
ATOM 534 O O . LYS A 1 69 ? 0.868 -3.884 10.293 1.00 96.88 69 LYS A O 1
ATOM 539 N N . LEU A 1 70 ? 0.832 -3.959 8.045 1.00 95.88 70 LEU A N 1
ATOM 540 C CA . LEU A 1 70 ? 0.167 -2.665 7.869 1.00 95.88 70 LEU A CA 1
ATOM 541 C C . LEU A 1 70 ? -1.231 -2.632 8.494 1.00 95.88 70 LEU A C 1
ATOM 543 O O . LEU A 1 70 ? -1.602 -1.618 9.067 1.00 95.88 70 LEU A O 1
ATOM 547 N N . ILE A 1 71 ? -1.999 -3.719 8.403 1.00 95.94 71 ILE A N 1
ATOM 548 C CA . ILE A 1 71 ? -3.318 -3.824 9.045 1.00 95.94 71 ILE A CA 1
ATOM 549 C C . ILE A 1 71 ? -3.174 -3.723 10.563 1.00 95.94 71 ILE A C 1
ATOM 551 O O . ILE A 1 71 ? -3.836 -2.894 11.175 1.00 95.94 71 ILE A O 1
ATOM 555 N N . LYS A 1 72 ? -2.253 -4.498 11.155 1.00 96.38 72 LYS A N 1
ATOM 556 C CA . LYS A 1 72 ? -1.963 -4.436 12.596 1.00 96.38 72 LYS A CA 1
ATOM 557 C C . LYS A 1 72 ? -1.501 -3.052 13.039 1.00 96.38 72 LYS A C 1
ATOM 559 O O . LYS A 1 72 ? -1.874 -2.608 14.114 1.00 96.38 72 LYS A O 1
ATOM 564 N N . ASP A 1 73 ? -0.688 -2.386 12.226 1.00 95.38 73 ASP A N 1
ATOM 565 C CA . ASP A 1 73 ? -0.211 -1.041 12.538 1.00 95.38 73 ASP A CA 1
ATOM 566 C C . ASP A 1 73 ? -1.344 -0.027 12.477 1.00 95.38 73 ASP A C 1
ATOM 568 O O . ASP A 1 73 ? -1.472 0.784 13.385 1.00 95.38 73 ASP A O 1
ATOM 572 N N . VAL A 1 74 ? -2.199 -0.099 11.457 1.00 94.56 74 VAL A N 1
ATOM 573 C CA . VAL A 1 74 ? -3.365 0.782 11.358 1.00 94.56 74 VAL A CA 1
ATOM 574 C C . VAL A 1 74 ? -4.300 0.588 12.552 1.00 94.56 74 VAL A C 1
ATOM 576 O O . VAL A 1 74 ? -4.698 1.579 13.154 1.00 94.56 74 VAL A O 1
ATOM 579 N N . ASP A 1 75 ? -4.579 -0.659 12.930 1.00 94.25 75 ASP A N 1
ATOM 580 C CA . ASP A 1 75 ? -5.401 -0.995 14.098 1.00 94.25 75 ASP A CA 1
ATOM 581 C C . ASP A 1 75 ? -4.790 -0.472 15.414 1.00 94.25 75 ASP A C 1
ATOM 583 O O . ASP A 1 75 ? -5.463 0.140 16.241 1.00 94.25 75 ASP A O 1
ATOM 587 N N . ASN A 1 76 ? -3.476 -0.641 15.586 1.00 94.00 76 ASN A N 1
ATOM 588 C CA . ASN A 1 76 ? -2.766 -0.217 16.791 1.00 94.00 76 ASN A CA 1
ATOM 589 C C . ASN A 1 76 ? -2.635 1.311 16.915 1.00 94.00 76 ASN A C 1
ATOM 591 O O . ASN A 1 76 ? -2.724 1.846 18.016 1.00 94.00 76 ASN A O 1
ATOM 595 N N . PHE A 1 77 ? -2.383 2.011 15.807 1.00 92.25 77 PHE A N 1
ATOM 596 C CA . PHE A 1 77 ? -2.105 3.450 15.811 1.00 92.25 77 PHE A CA 1
ATOM 597 C C . PHE A 1 77 ? -3.365 4.310 15.698 1.00 92.25 77 PHE A C 1
ATOM 599 O O . PHE A 1 77 ? -3.423 5.369 16.312 1.00 92.25 77 PHE A O 1
ATOM 606 N N . PHE A 1 78 ? -4.375 3.858 14.952 1.00 91.50 78 PHE A N 1
ATOM 607 C CA . PHE A 1 78 ? -5.577 4.647 14.654 1.00 91.50 78 PHE A CA 1
ATOM 608 C C . PHE A 1 78 ? -6.857 4.063 15.273 1.00 91.50 78 PHE A C 1
ATOM 610 O O . PHE A 1 78 ? -7.957 4.549 15.008 1.00 91.50 78 PHE A O 1
ATOM 617 N N . GLY A 1 79 ? -6.712 3.046 16.127 1.00 90.38 79 GLY A N 1
ATOM 618 C CA . GLY A 1 79 ? -7.807 2.362 16.805 1.00 90.38 79 GLY A CA 1
ATOM 619 C C . GLY A 1 79 ? -8.427 1.227 15.980 1.00 90.38 79 GLY A C 1
ATOM 620 O O . GLY A 1 79 ? -8.048 1.023 14.825 1.00 90.38 79 GLY A O 1
ATOM 621 N N . PRO A 1 80 ? -9.400 0.497 16.569 1.00 91.62 80 PRO A N 1
ATOM 622 C CA . PRO A 1 80 ? -9.982 -0.698 15.968 1.00 91.62 80 PRO A CA 1
ATOM 623 C C . PRO A 1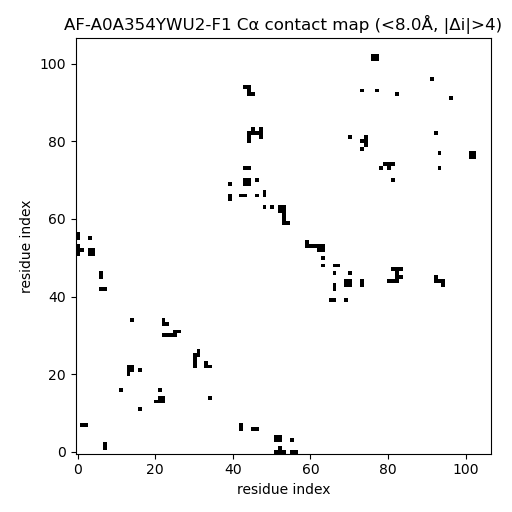 80 ? -10.462 -0.456 14.537 1.00 91.62 80 PRO A C 1
ATOM 625 O O . PRO A 1 80 ? -11.406 0.310 14.314 1.00 91.62 80 PRO A O 1
ATOM 628 N N . TYR A 1 81 ? -9.826 -1.107 13.564 1.00 91.38 81 TYR A N 1
ATOM 629 C CA . TYR A 1 81 ? -10.127 -0.878 12.155 1.00 91.38 81 TYR A CA 1
ATOM 630 C C . TYR A 1 81 ? -9.971 -2.136 11.305 1.00 91.38 81 TYR A C 1
ATOM 632 O O . TYR A 1 81 ? -8.897 -2.723 11.206 1.00 91.38 81 TYR A O 1
ATOM 640 N N . GLU A 1 82 ? -11.038 -2.481 10.582 1.00 91.81 82 GLU A N 1
ATOM 641 C CA . GLU A 1 82 ? -11.048 -3.591 9.633 1.00 91.81 82 GLU A CA 1
ATOM 642 C C . GLU A 1 82 ? -11.596 -3.117 8.281 1.00 91.81 82 GLU A C 1
ATOM 644 O O . GLU A 1 82 ? -12.742 -2.669 8.153 1.00 91.81 82 GLU A O 1
ATOM 649 N N . ALA A 1 83 ? -10.754 -3.169 7.248 1.00 92.69 83 ALA A N 1
ATOM 650 C CA . ALA A 1 83 ? -11.109 -2.646 5.936 1.00 92.69 83 ALA A CA 1
ATOM 651 C C . ALA A 1 83 ? -12.210 -3.497 5.282 1.00 92.69 83 ALA A C 1
ATOM 653 O O . ALA A 1 83 ? -12.099 -4.713 5.177 1.00 92.69 83 ALA A O 1
ATOM 654 N N . GLY A 1 84 ? -13.251 -2.844 4.761 1.00 88.25 84 GLY A N 1
ATOM 655 C CA . GLY A 1 84 ? -14.278 -3.499 3.944 1.00 88.25 84 GLY A CA 1
ATOM 656 C C . GLY A 1 84 ? -15.327 -4.320 4.705 1.00 88.25 84 GLY A C 1
ATOM 657 O O . GLY A 1 84 ? -16.205 -4.880 4.055 1.00 88.25 84 GLY A O 1
ATOM 658 N N . MET A 1 85 ? -15.290 -4.359 6.041 1.00 89.06 85 MET A N 1
ATOM 659 C CA . MET A 1 85 ? -16.242 -5.143 6.846 1.00 89.06 85 MET A CA 1
ATOM 660 C C . MET A 1 85 ? -17.605 -4.484 7.033 1.00 89.06 85 MET A C 1
ATOM 662 O O . MET A 1 85 ? -18.622 -5.170 7.126 1.00 89.06 85 MET A O 1
ATOM 666 N N . GLN A 1 86 ? -17.646 -3.153 7.072 1.00 87.12 86 GLN A N 1
ATOM 667 C CA . GLN A 1 86 ? -18.880 -2.398 7.235 1.00 87.12 86 GLN A CA 1
ATOM 668 C C . GLN A 1 86 ? -18.926 -1.245 6.237 1.00 87.12 86 GLN A C 1
ATOM 670 O O . GLN A 1 86 ? -17.968 -0.486 6.092 1.00 87.12 86 GLN A O 1
ATOM 675 N N . TYR A 1 87 ? -20.067 -1.095 5.564 1.00 86.56 87 TYR A N 1
ATOM 676 C CA . TYR A 1 87 ? -20.352 0.097 4.778 1.00 86.56 87 TYR A CA 1
ATOM 677 C C . TYR A 1 87 ? -21.037 1.134 5.667 1.00 86.56 87 TYR A C 1
ATOM 679 O O . TYR A 1 87 ? -22.159 0.926 6.129 1.00 86.56 87 TYR A O 1
ATOM 687 N N . VAL A 1 88 ? -20.354 2.250 5.898 1.00 86.88 88 VAL A N 1
ATOM 688 C CA . VAL A 1 88 ? -20.909 3.438 6.548 1.00 86.88 88 VAL A CA 1
ATOM 689 C C . VAL A 1 88 ? -20.774 4.586 5.560 1.00 86.88 88 VAL A C 1
ATOM 691 O O . VAL A 1 88 ? -19.684 4.847 5.048 1.00 86.88 88 VAL A O 1
ATOM 694 N N . GLU A 1 89 ? -21.886 5.247 5.250 1.00 88.62 89 GLU A N 1
ATOM 695 C CA . GLU A 1 89 ? -21.885 6.352 4.296 1.00 88.62 89 GLU A CA 1
ATOM 696 C C . GLU A 1 89 ? -20.941 7.468 4.770 1.00 88.62 89 GLU A C 1
ATOM 698 O O . GLU A 1 89 ? -20.984 7.901 5.919 1.00 88.62 89 GLU A O 1
ATOM 703 N N . GLY A 1 90 ? -20.035 7.896 3.888 1.00 84.31 90 GLY A N 1
ATOM 704 C CA . GLY A 1 90 ? -19.031 8.918 4.196 1.00 84.31 90 GLY A CA 1
ATOM 705 C C . GLY A 1 90 ? -17.815 8.439 4.998 1.00 84.31 90 GLY A C 1
ATOM 706 O O . GLY A 1 90 ? -16.861 9.210 5.124 1.00 84.31 90 GLY A O 1
ATOM 707 N N . ALA A 1 91 ? -17.786 7.191 5.482 1.00 84.94 91 ALA A N 1
ATOM 708 C CA . ALA A 1 91 ? -16.615 6.656 6.169 1.00 84.94 91 ALA A CA 1
ATOM 709 C C . ALA A 1 91 ? -15.420 6.521 5.216 1.00 84.94 91 ALA A C 1
ATOM 711 O O . ALA A 1 91 ? -15.542 6.125 4.053 1.00 84.94 91 ALA A O 1
ATOM 712 N N . LYS A 1 92 ? -14.241 6.861 5.729 1.00 88.38 92 LYS A N 1
ATOM 713 C CA . LYS A 1 92 ? -12.972 6.828 5.004 1.00 88.38 92 LYS A CA 1
ATOM 714 C C . LYS A 1 92 ? -11.952 6.016 5.810 1.00 88.38 92 LYS A C 1
ATOM 716 O O . LYS A 1 92 ? -12.065 5.973 7.032 1.00 88.38 92 LYS A O 1
ATOM 721 N N . PRO A 1 93 ? -10.962 5.386 5.153 1.00 89.56 93 PRO A N 1
ATOM 722 C CA . PRO A 1 93 ? -9.848 4.746 5.849 1.00 89.56 93 PRO A CA 1
ATOM 723 C C . PRO A 1 93 ? -9.097 5.725 6.767 1.00 89.56 93 PRO A C 1
ATOM 725 O O . PRO A 1 93 ? -9.035 6.906 6.411 1.00 89.56 93 PRO A O 1
ATOM 728 N N . PRO A 1 94 ? -8.459 5.252 7.857 1.00 89.62 94 PRO A N 1
ATOM 729 C CA . PRO A 1 94 ? -7.786 6.109 8.836 1.00 89.62 94 PRO A CA 1
ATOM 730 C C . PRO A 1 94 ? -6.788 7.090 8.214 1.00 89.62 94 PRO A C 1
ATOM 732 O O . PRO A 1 94 ? -6.863 8.285 8.447 1.00 89.62 94 PRO A O 1
ATOM 735 N N . LEU A 1 95 ? -5.960 6.627 7.272 1.00 89.12 95 LEU A N 1
ATOM 736 C CA . LEU A 1 95 ? -4.961 7.461 6.584 1.00 89.12 95 LEU A CA 1
ATOM 737 C C . LEU A 1 95 ? -5.534 8.391 5.495 1.00 89.12 95 LEU A C 1
ATOM 739 O O . LEU A 1 95 ? -4.803 8.913 4.658 1.00 89.12 95 LEU A O 1
ATOM 743 N N . SER A 1 96 ? -6.855 8.522 5.396 1.00 89.00 96 SER A N 1
ATOM 744 C CA . SER A 1 96 ? -7.539 9.378 4.412 1.00 89.00 96 SER A CA 1
ATOM 745 C C . SER A 1 96 ? -8.365 10.489 5.064 1.00 89.00 96 SER A C 1
ATOM 747 O O . SER A 1 96 ? -9.095 11.201 4.364 1.00 89.00 96 SER A O 1
ATOM 749 N N . VAL A 1 97 ? -8.270 10.619 6.386 1.00 87.88 97 VAL A N 1
ATOM 750 C CA . VAL A 1 97 ? -8.898 11.654 7.205 1.00 87.88 97 VAL A CA 1
ATOM 751 C C . VAL A 1 97 ? -7.879 12.182 8.202 1.00 87.88 97 VAL A C 1
ATOM 753 O O . VAL A 1 97 ? -6.921 11.497 8.526 1.00 87.88 97 VAL A O 1
ATOM 756 N N . TYR A 1 98 ? -8.088 13.416 8.640 1.00 87.31 98 TYR A N 1
ATOM 757 C CA . TYR A 1 98 ? -7.347 14.008 9.743 1.00 87.31 98 TYR A CA 1
ATOM 758 C C . TYR A 1 98 ? -8.206 13.913 11.004 1.00 87.31 98 TYR A C 1
ATOM 760 O O . TYR A 1 98 ? -9.397 14.244 10.935 1.00 87.31 98 TYR A O 1
ATOM 768 N N . GLN A 1 99 ? -7.620 13.491 12.123 1.00 85.81 99 GLN A N 1
A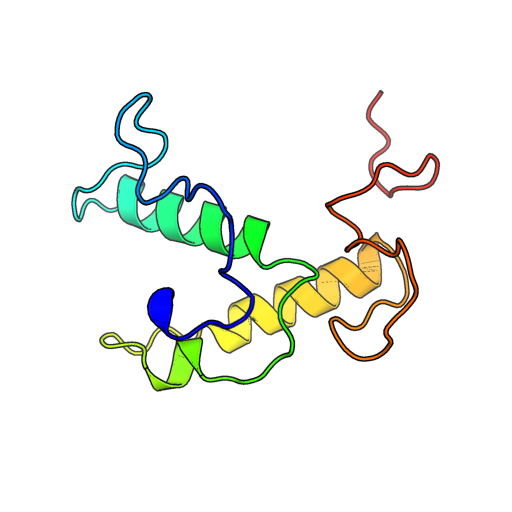TOM 769 C CA . GLN A 1 99 ? -8.249 13.538 13.442 1.00 85.81 99 GLN A CA 1
ATOM 770 C C . GLN A 1 99 ? -7.314 14.210 14.455 1.00 85.81 99 GLN A C 1
ATOM 772 O O . GLN A 1 99 ? -6.107 13.999 14.442 1.00 85.81 99 GLN A O 1
ATOM 777 N N . GLU A 1 100 ? -7.876 15.016 15.360 1.00 86.62 100 GLU A N 1
ATOM 778 C CA . GLU A 1 100 ? -7.095 15.750 16.374 1.00 86.62 100 GLU A CA 1
ATOM 779 C C . GLU A 1 100 ? -6.376 14.827 17.371 1.00 86.62 100 GLU A C 1
ATOM 781 O O . GLU A 1 100 ? -5.419 15.238 18.016 1.00 86.62 100 GLU A O 1
ATOM 786 N N . ASN A 1 101 ? -6.849 13.590 17.510 1.00 84.81 101 ASN A N 1
ATOM 787 C CA . ASN A 1 101 ? -6.308 12.565 18.395 1.00 84.81 101 ASN A CA 1
ATOM 788 C C . ASN A 1 101 ? -5.490 11.491 17.653 1.00 84.81 101 ASN A C 1
ATOM 790 O O . ASN A 1 101 ? -5.280 10.415 18.217 1.00 84.81 101 ASN A O 1
ATOM 794 N N . ASP A 1 102 ? -5.079 11.746 16.405 1.00 87.38 102 ASP A N 1
ATOM 795 C CA . ASP A 1 102 ? -4.130 10.880 15.699 1.00 87.38 102 ASP A CA 1
ATOM 796 C C . ASP A 1 102 ? -2.782 10.833 16.462 1.00 87.38 102 ASP A C 1
ATOM 798 O O . ASP A 1 102 ? -2.414 11.793 17.138 1.00 87.38 102 ASP A O 1
ATOM 802 N N . PRO A 1 103 ? -2.036 9.716 16.395 1.00 82.38 103 PRO A N 1
ATOM 803 C CA . PRO A 1 103 ? -0.906 9.429 17.291 1.00 82.38 103 PRO A CA 1
ATOM 804 C C . PRO A 1 103 ? 0.352 10.288 17.083 1.00 82.38 103 PRO A C 1
ATOM 806 O O . PRO A 1 103 ? 1.283 10.174 17.880 1.00 82.38 103 PRO A O 1
ATOM 809 N N . ASP A 1 104 ? 0.419 11.102 16.027 1.00 76.56 104 ASP A N 1
ATOM 810 C CA . ASP A 1 104 ? 1.558 11.988 15.783 1.00 76.56 104 ASP A CA 1
ATOM 811 C C . ASP A 1 104 ? 1.365 13.332 16.504 1.00 76.56 104 ASP A C 1
ATOM 813 O O . ASP A 1 104 ? 0.440 14.083 16.206 1.00 76.56 104 ASP A O 1
ATOM 817 N N . ASP A 1 105 ? 2.311 13.684 17.381 1.00 65.12 105 ASP A N 1
ATOM 818 C CA . ASP A 1 105 ? 2.365 14.976 18.092 1.00 65.12 105 ASP A CA 1
ATOM 819 C C . ASP A 1 105 ? 2.667 16.185 17.170 1.00 65.12 105 ASP A C 1
ATOM 821 O O . ASP A 1 105 ? 2.796 17.315 17.642 1.00 65.12 105 ASP A O 1
ATOM 825 N N . PHE A 1 106 ? 2.827 15.980 15.857 1.00 52.41 106 PHE A N 1
ATOM 826 C CA . PHE A 1 106 ? 3.325 17.009 14.941 1.00 52.41 106 PHE A CA 1
ATOM 827 C C . PHE A 1 106 ? 2.224 17.945 14.419 1.00 52.41 106 PHE A C 1
ATOM 829 O O . PHE A 1 106 ? 1.680 17.768 13.324 1.00 52.41 106 PHE A O 1
ATOM 836 N N . ILE A 1 107 ? 2.004 19.014 15.191 1.00 46.19 107 ILE A N 1
ATOM 837 C CA . ILE A 1 107 ? 2.117 20.400 14.697 1.00 46.19 107 ILE A CA 1
ATOM 838 C C . ILE A 1 107 ? 3.492 20.939 15.099 1.00 46.19 107 ILE A C 1
ATOM 840 O O . ILE A 1 107 ? 3.884 20.741 16.269 1.00 46.19 107 ILE A O 1
#

InterPro domains:
  IPR017896 4Fe-4S ferredoxin-type, iron-sulphur binding domain [PF00037] (45-61)
  IPR017896 4Fe-4S ferredoxin-type, iron-sulphur binding domain [PS51379] (38-67)
  IPR017900 4Fe-4S ferredoxin, iron-sulphur binding, conserved site [PS00198] (47-58)

Secondary structure (DSSP, 8-state):
-GGG-TT---SS-TTT--SS--S--S--HHHHHHHHHHHHHHHTTT-----HHHHT-TT---HHHHHHHHHHHHHHHHSS--TTS---TT---GGGS--TT-S----

Radius of gyration: 15.08 Å; Cα contacts (8 Å, |Δi|>4): 87; chains: 1; bounding box: 39×36×35 Å